Protein AF-A0A1H2QAL6-F1 (afdb_monomer)

Structure (mmCIF, N/CA/C/O backbone):
data_AF-A0A1H2QAL6-F1
#
_entry.id   AF-A0A1H2QAL6-F1
#
loop_
_atom_site.group_PDB
_atom_site.id
_atom_site.type_symbol
_atom_site.label_atom_id
_atom_site.label_alt_id
_atom_site.label_comp_id
_atom_site.label_asym_id
_atom_site.label_entity_id
_atom_site.label_seq_id
_atom_site.pdbx_PDB_ins_code
_atom_site.Cartn_x
_atom_site.Cartn_y
_atom_site.Cartn_z
_atom_site.occupancy
_atom_site.B_iso_or_equiv
_atom_site.auth_seq_id
_atom_site.auth_comp_id
_atom_site.auth_asym_id
_atom_site.auth_atom_id
_atom_site.pdbx_PDB_model_num
ATOM 1 N N . MET A 1 1 ? -30.210 -10.487 26.875 1.00 40.44 1 MET A N 1
ATOM 2 C CA . MET A 1 1 ? -30.160 -9.058 27.257 1.00 40.44 1 MET A CA 1
ATOM 3 C C . MET A 1 1 ? -29.416 -8.308 26.158 1.00 40.44 1 MET A C 1
ATOM 5 O O . MET A 1 1 ? -28.195 -8.375 26.104 1.00 40.44 1 MET A O 1
ATOM 9 N N . ILE A 1 2 ? -30.144 -7.718 25.206 1.00 55.41 2 ILE A N 1
ATOM 10 C CA . ILE A 1 2 ? -29.556 -6.981 24.077 1.00 55.41 2 ILE A CA 1
ATOM 11 C C . ILE A 1 2 ? -29.206 -5.595 24.618 1.00 55.41 2 ILE A C 1
ATOM 13 O O . ILE A 1 2 ? -30.092 -4.811 24.939 1.00 55.41 2 ILE A O 1
ATOM 17 N N . ARG A 1 3 ? -27.915 -5.341 24.849 1.00 65.50 3 ARG A N 1
ATOM 18 C CA . ARG A 1 3 ? -27.438 -4.048 25.342 1.00 65.50 3 ARG A CA 1
ATOM 19 C C . ARG A 1 3 ? -27.452 -3.080 24.162 1.00 65.50 3 ARG A C 1
ATOM 21 O O . ARG A 1 3 ? -26.609 -3.214 23.277 1.00 65.50 3 ARG A O 1
ATOM 28 N N . ASP A 1 4 ? -28.404 -2.149 24.150 1.00 63.59 4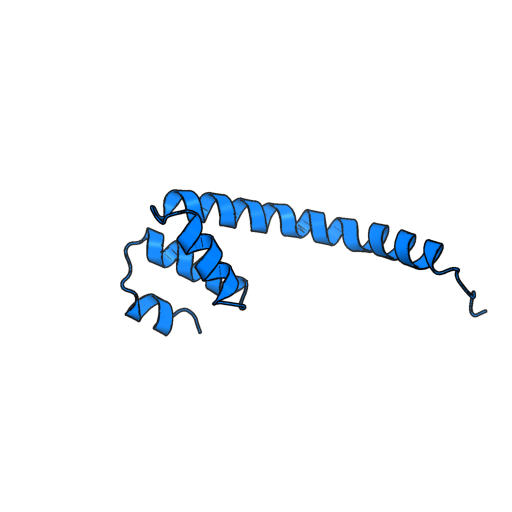 ASP A N 1
ATOM 29 C CA . ASP A 1 4 ? -28.425 -0.992 23.248 1.00 63.59 4 ASP A CA 1
ATOM 30 C C . ASP A 1 4 ? -27.185 -0.135 23.531 1.00 63.59 4 ASP A C 1
ATOM 32 O O . ASP A 1 4 ? -27.161 0.756 24.380 1.00 63.59 4 ASP A O 1
ATOM 36 N N . LYS A 1 5 ? -26.072 -0.530 22.912 1.00 64.19 5 LYS A N 1
ATOM 37 C CA . L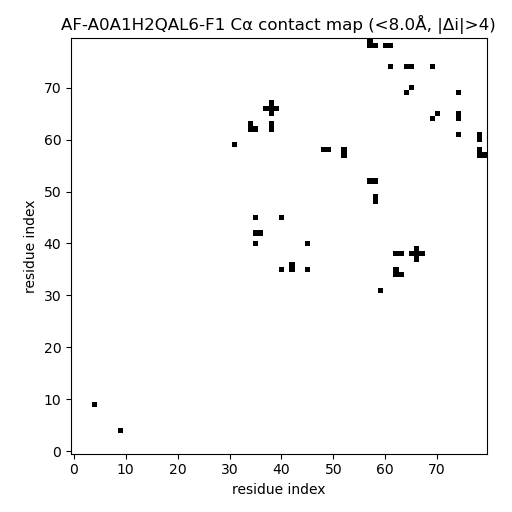YS A 1 5 ? -24.771 0.105 23.082 1.00 64.19 5 LYS A CA 1
ATOM 38 C C . LYS A 1 5 ? -24.750 1.360 22.222 1.00 64.19 5 LYS A C 1
ATOM 40 O O . LYS A 1 5 ? -24.971 1.289 21.011 1.00 64.19 5 LYS A O 1
ATOM 45 N N . ASN A 1 6 ? -24.456 2.488 22.861 1.00 81.38 6 ASN A N 1
ATOM 46 C CA . ASN A 1 6 ? -24.311 3.784 22.216 1.00 81.38 6 ASN A CA 1
ATOM 47 C C . ASN A 1 6 ? -23.267 3.690 21.082 1.00 81.38 6 ASN A C 1
ATOM 49 O O . ASN A 1 6 ? -22.293 2.943 21.193 1.00 81.38 6 ASN A O 1
ATOM 53 N N . ILE A 1 7 ? -23.441 4.441 19.989 1.00 82.56 7 ILE A N 1
ATOM 54 C CA . ILE A 1 7 ? -22.548 4.402 18.809 1.00 82.56 7 ILE A CA 1
ATOM 55 C C . ILE A 1 7 ? -21.078 4.605 19.214 1.00 82.56 7 ILE A C 1
ATOM 57 O O . ILE A 1 7 ? -20.187 3.941 18.684 1.00 82.56 7 ILE A O 1
ATOM 61 N N . LYS A 1 8 ? -20.830 5.457 20.218 1.00 80.50 8 LYS A N 1
ATOM 62 C CA . LYS A 1 8 ? -19.491 5.704 20.773 1.00 80.50 8 LYS A CA 1
ATOM 63 C C . LYS A 1 8 ? -18.834 4.438 21.333 1.00 80.50 8 LYS A C 1
ATOM 65 O O . LYS A 1 8 ? -17.643 4.226 21.114 1.00 80.50 8 LYS A O 1
ATOM 70 N N . ASP A 1 9 ? -19.603 3.580 21.999 1.00 85.19 9 ASP A N 1
ATOM 71 C CA . ASP A 1 9 ? -19.093 2.339 22.586 1.00 85.19 9 ASP A CA 1
ATOM 72 C C . ASP A 1 9 ? -18.774 1.299 21.512 1.00 85.19 9 ASP A C 1
ATOM 74 O O . ASP A 1 9 ? -17.765 0.607 21.617 1.00 85.19 9 ASP A O 1
ATOM 78 N N . LYS A 1 10 ? -19.582 1.230 20.444 1.00 81.00 10 LYS A N 1
ATOM 79 C CA . LYS A 1 10 ? -19.312 0.349 19.297 1.00 81.00 10 LYS A CA 1
ATOM 80 C C . LYS A 1 10 ? -18.044 0.753 18.548 1.00 81.00 10 LYS A C 1
ATOM 82 O O . LYS A 1 10 ? -17.253 -0.116 18.205 1.00 81.00 10 LYS A O 1
ATOM 87 N N . ILE A 1 11 ? -17.827 2.053 18.328 1.00 86.31 11 ILE A N 1
ATOM 88 C CA . ILE A 1 11 ? -16.607 2.554 17.675 1.00 86.31 11 ILE A CA 1
ATOM 89 C C . ILE A 1 11 ? -15.383 2.258 18.543 1.00 86.31 11 ILE A C 1
ATOM 91 O O . ILE A 1 11 ? -14.383 1.759 18.037 1.00 86.31 11 ILE A O 1
ATOM 95 N N . LYS A 1 12 ? -15.462 2.507 19.856 1.00 86.62 12 LYS A N 1
ATOM 96 C CA . LYS A 1 12 ? -14.357 2.220 20.781 1.00 86.62 12 LYS A CA 1
ATOM 97 C C . LYS A 1 12 ? -13.985 0.735 20.774 1.00 86.62 12 LYS A C 1
ATOM 99 O O . LYS A 1 12 ? -12.807 0.397 20.738 1.00 86.62 12 LYS A O 1
ATOM 104 N N . GLU A 1 13 ? -14.981 -0.142 20.776 1.00 85.81 13 GLU A N 1
ATOM 105 C CA . GLU A 1 13 ? -14.783 -1.591 20.737 1.00 85.81 13 GLU A CA 1
ATOM 106 C C . GLU A 1 13 ? -14.229 -2.050 19.379 1.00 85.81 13 GLU A C 1
ATOM 108 O O . GLU A 1 13 ? -13.272 -2.817 19.340 1.00 85.81 13 GLU A O 1
ATOM 113 N N . ALA A 1 14 ? -14.733 -1.495 18.272 1.00 83.38 14 ALA A N 1
ATOM 114 C CA . ALA A 1 14 ? -14.216 -1.752 16.929 1.00 83.38 14 ALA A CA 1
ATOM 115 C C . ALA A 1 14 ? -12.753 -1.311 16.760 1.00 83.38 14 ALA A C 1
ATOM 117 O O . ALA A 1 14 ? -11.973 -2.028 16.142 1.00 83.38 14 ALA A O 1
ATOM 118 N N . VAL A 1 15 ? -12.350 -0.177 17.342 1.00 87.50 15 VAL A N 1
ATOM 119 C CA . VAL A 1 15 ? -10.950 0.280 17.325 1.00 87.50 15 VAL A CA 1
ATOM 120 C C . VAL A 1 15 ? -10.057 -0.670 18.121 1.00 87.50 15 VAL A C 1
ATOM 122 O O . VAL A 1 15 ? -8.992 -1.043 17.641 1.00 87.50 15 VAL A O 1
ATOM 125 N N . ILE A 1 16 ? -10.491 -1.104 19.308 1.00 88.75 16 ILE A N 1
ATOM 126 C CA . ILE A 1 16 ? -9.721 -2.036 20.147 1.00 88.75 16 ILE A CA 1
ATOM 127 C C . ILE A 1 16 ? -9.552 -3.394 19.449 1.00 88.75 16 ILE A C 1
ATOM 129 O O . ILE A 1 16 ? -8.468 -3.970 19.494 1.00 88.75 16 ILE A O 1
ATOM 133 N N . ILE A 1 17 ? -10.595 -3.884 18.773 1.00 86.56 17 ILE A N 1
ATOM 134 C CA . ILE A 1 17 ? -10.558 -5.146 18.017 1.00 86.56 17 ILE A CA 1
ATOM 135 C C . ILE A 1 17 ? -9.751 -5.001 16.716 1.00 86.56 17 ILE A C 1
ATOM 137 O O . ILE A 1 17 ? -9.048 -5.927 16.324 1.00 86.56 17 ILE A O 1
ATOM 141 N N . GLY A 1 18 ? -9.824 -3.850 16.045 1.00 86.62 18 GLY A N 1
ATOM 142 C CA . GLY A 1 18 ? -9.115 -3.587 14.790 1.00 86.62 18 GLY A CA 1
ATOM 143 C C . GLY A 1 18 ? -7.625 -3.277 14.964 1.00 86.62 18 GLY A C 1
ATOM 144 O O . GLY A 1 18 ? -6.838 -3.532 14.055 1.00 86.62 18 GLY A O 1
ATOM 145 N N . LEU A 1 19 ? -7.210 -2.773 16.129 1.00 88.50 19 LEU A N 1
ATOM 146 C CA . LEU A 1 19 ? -5.817 -2.436 16.430 1.00 88.50 19 LEU A CA 1
ATOM 147 C C . LEU A 1 19 ? -4.819 -3.585 16.157 1.00 88.50 19 LEU A C 1
ATOM 149 O O . LEU A 1 19 ? -3.827 -3.335 15.470 1.00 88.50 19 LEU A O 1
ATOM 153 N N . PRO A 1 20 ? -5.049 -4.837 16.602 1.00 88.06 20 PRO A N 1
ATOM 154 C CA . PRO A 1 20 ? -4.153 -5.951 16.277 1.00 88.06 20 PRO A CA 1
ATOM 155 C C . PRO A 1 20 ? -4.066 -6.255 14.773 1.00 88.06 20 PRO A C 1
ATOM 157 O O . PRO A 1 20 ? -3.009 -6.669 14.303 1.00 88.06 20 PRO A O 1
ATOM 160 N N . ILE A 1 21 ? -5.124 -6.000 13.997 1.00 86.62 21 ILE A N 1
ATOM 161 C CA . ILE A 1 21 ? -5.114 -6.184 12.535 1.00 86.62 21 ILE A CA 1
ATOM 162 C C . ILE A 1 21 ? -4.190 -5.151 11.884 1.00 86.62 21 ILE A C 1
ATOM 164 O O . ILE A 1 21 ? -3.359 -5.500 11.049 1.00 86.62 21 ILE A O 1
ATOM 168 N N . VAL A 1 22 ? -4.285 -3.886 12.307 1.00 85.81 22 VAL A N 1
ATOM 169 C CA . VAL A 1 22 ? -3.410 -2.805 11.821 1.00 85.81 22 VAL A CA 1
ATOM 170 C C . VAL A 1 22 ? -1.946 -3.112 12.127 1.00 85.81 22 VAL A C 1
ATOM 172 O O . VAL A 1 22 ? -1.090 -2.955 11.259 1.00 85.81 22 VAL A O 1
ATOM 175 N N . ILE A 1 23 ? -1.659 -3.607 13.334 1.00 89.38 23 ILE A N 1
ATOM 176 C CA . ILE A 1 23 ? -0.307 -4.024 13.724 1.00 89.38 23 ILE A CA 1
ATOM 177 C C . ILE A 1 23 ? 0.192 -5.167 12.827 1.00 89.38 23 ILE A C 1
ATOM 179 O O . ILE A 1 23 ? 1.350 -5.149 12.425 1.00 89.38 23 ILE A O 1
ATOM 183 N N . GLY A 1 24 ? -0.669 -6.120 12.455 1.00 86.25 24 GLY A N 1
ATOM 184 C CA . GLY A 1 24 ? -0.323 -7.199 11.521 1.00 86.25 24 GLY A CA 1
ATOM 185 C C . GLY A 1 24 ? -0.069 -6.731 10.081 1.00 86.25 24 GLY A C 1
ATOM 186 O O . GLY A 1 24 ? 0.775 -7.301 9.393 1.00 86.25 24 GLY A O 1
ATOM 187 N N . TYR A 1 25 ? -0.745 -5.671 9.632 1.00 84.75 25 TYR A N 1
ATOM 188 C CA . TYR A 1 25 ? -0.571 -5.103 8.287 1.00 84.75 25 TYR A CA 1
ATOM 189 C C . TYR A 1 25 ? 0.58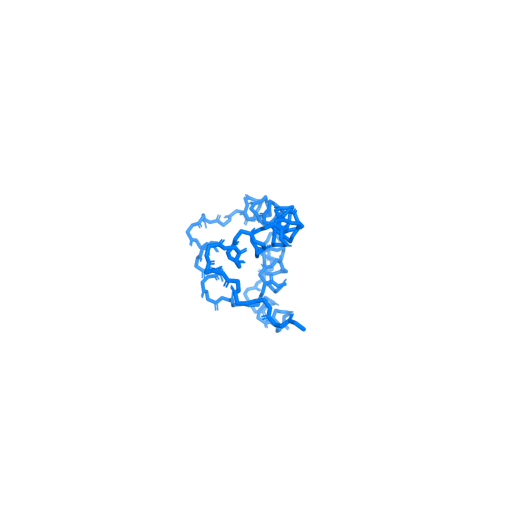7 -4.105 8.171 1.00 84.75 25 TYR A C 1
ATOM 191 O O . TYR A 1 25 ? 1.081 -3.862 7.069 1.00 84.75 25 TYR A O 1
ATOM 199 N N . PHE A 1 26 ? 1.056 -3.539 9.282 1.00 86.50 26 PHE A N 1
ATOM 200 C CA . PHE A 1 26 ? 2.159 -2.579 9.277 1.00 86.50 26 PHE A CA 1
ATOM 201 C C . PHE A 1 26 ? 3.469 -3.143 8.674 1.00 86.50 26 PHE A C 1
ATOM 203 O O . PHE A 1 26 ? 4.031 -2.4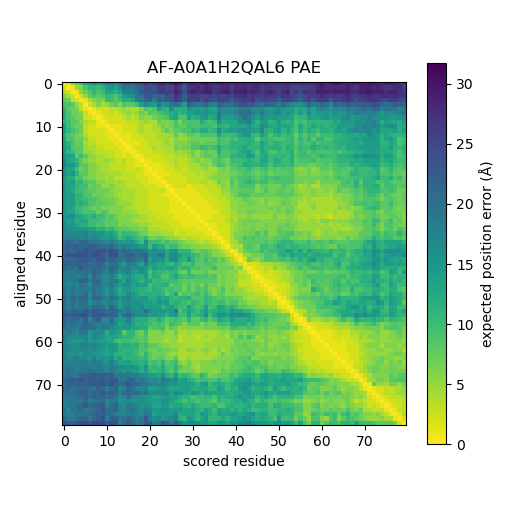91 7.790 1.00 86.50 26 PHE A O 1
ATOM 210 N N . PRO A 1 27 ? 3.941 -4.356 9.037 1.00 86.94 27 PRO A N 1
ATOM 211 C CA . PRO A 1 27 ? 5.114 -4.970 8.409 1.00 86.94 27 PRO A CA 1
ATOM 212 C C . PRO A 1 27 ? 4.939 -5.193 6.905 1.00 86.94 27 PRO A C 1
ATOM 214 O O . PRO A 1 27 ? 5.884 -5.011 6.143 1.00 86.94 27 PRO A O 1
ATOM 217 N N . ILE A 1 28 ? 3.725 -5.551 6.477 1.00 83.94 28 ILE A N 1
ATOM 218 C CA . ILE A 1 28 ? 3.381 -5.799 5.072 1.00 83.94 28 ILE A CA 1
ATOM 219 C C . ILE A 1 28 ? 3.524 -4.499 4.266 1.00 83.94 28 ILE A C 1
ATOM 221 O O . ILE A 1 28 ? 4.195 -4.475 3.235 1.00 83.94 28 ILE A O 1
ATOM 225 N N . ALA A 1 29 ? 2.982 -3.389 4.777 1.00 82.00 29 ALA A N 1
ATOM 226 C CA . ALA A 1 29 ? 3.137 -2.071 4.162 1.00 82.00 29 ALA A CA 1
ATOM 227 C C . ALA A 1 29 ? 4.605 -1.603 4.136 1.00 82.00 29 ALA A C 1
ATOM 229 O O . ALA A 1 29 ? 5.060 -1.014 3.154 1.00 82.00 29 ALA A O 1
ATOM 230 N N . MET A 1 30 ? 5.368 -1.892 5.194 1.00 83.94 30 MET A N 1
ATOM 231 C CA . MET A 1 30 ? 6.790 -1.551 5.269 1.00 83.94 30 MET A CA 1
ATOM 232 C C . MET A 1 30 ? 7.625 -2.339 4.250 1.00 83.94 30 MET A C 1
ATOM 234 O O . MET A 1 30 ? 8.469 -1.751 3.572 1.00 83.94 30 MET A O 1
ATOM 238 N N . ALA A 1 31 ? 7.360 -3.639 4.094 1.00 84.44 31 ALA A N 1
ATOM 239 C CA . ALA A 1 31 ? 7.995 -4.475 3.080 1.00 84.44 31 ALA A CA 1
ATOM 240 C C . ALA A 1 31 ?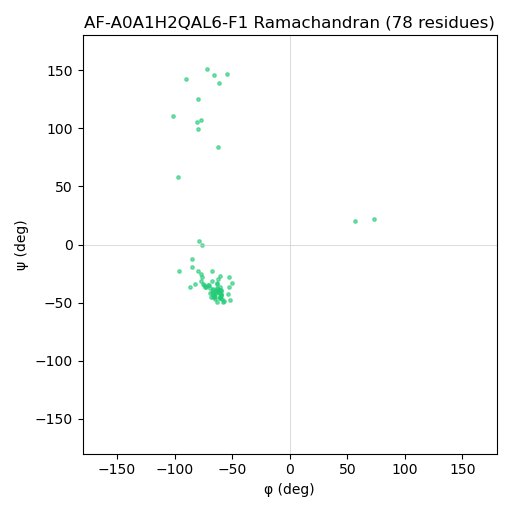 7.699 -3.953 1.667 1.00 84.44 31 ALA A C 1
ATOM 242 O O . ALA A 1 31 ? 8.626 -3.790 0.877 1.00 84.44 31 ALA A O 1
ATOM 243 N N . PHE A 1 32 ? 6.439 -3.602 1.380 1.00 79.62 32 PHE A N 1
ATOM 244 C CA . PHE A 1 32 ? 6.030 -3.019 0.098 1.00 79.62 32 PHE A CA 1
ATOM 245 C C . PHE A 1 32 ? 6.786 -1.724 -0.214 1.00 79.62 32 PHE A C 1
ATOM 247 O O . PHE A 1 32 ? 7.355 -1.564 -1.293 1.00 79.62 32 PHE A O 1
ATOM 254 N N . GLY A 1 33 ? 6.833 -0.806 0.757 1.00 78.06 33 GLY A N 1
ATOM 255 C CA . GLY A 1 33 ? 7.538 0.463 0.612 1.00 78.06 33 GLY A CA 1
ATOM 256 C C . GLY A 1 33 ? 9.032 0.268 0.351 1.00 78.06 33 GLY A C 1
ATOM 257 O O . GLY A 1 33 ? 9.593 0.925 -0.527 1.00 78.06 33 GLY A O 1
ATOM 258 N N . LEU A 1 34 ? 9.670 -0.672 1.053 1.00 80.25 34 LEU A N 1
ATOM 259 C CA . LEU A 1 34 ? 11.083 -0.989 0.852 1.00 80.25 34 LEU A CA 1
ATOM 260 C C . LEU A 1 34 ? 11.344 -1.618 -0.524 1.00 80.25 34 LEU A C 1
ATOM 262 O O . LEU A 1 34 ? 12.266 -1.191 -1.216 1.00 80.25 34 LEU A O 1
ATOM 266 N N . LEU A 1 35 ? 10.509 -2.576 -0.938 1.00 75.44 35 LEU A N 1
ATOM 267 C CA . LEU A 1 35 ? 10.553 -3.194 -2.266 1.00 75.44 35 LEU A CA 1
ATOM 268 C C . LEU A 1 35 ? 10.426 -2.134 -3.364 1.00 75.44 35 LEU A C 1
ATOM 270 O O . LEU A 1 35 ? 11.284 -2.064 -4.235 1.00 75.44 35 LEU A O 1
ATOM 274 N N . SER A 1 36 ? 9.449 -1.229 -3.265 1.00 72.06 36 SER A N 1
ATOM 275 C CA . SER A 1 36 ? 9.248 -0.163 -4.257 1.00 72.06 36 SER A CA 1
ATOM 276 C C . SER A 1 36 ? 10.438 0.790 -4.411 1.00 72.06 36 SER A C 1
ATOM 278 O O . SER A 1 36 ? 10.638 1.375 -5.471 1.00 72.06 36 SER A O 1
ATOM 280 N N . LYS A 1 37 ? 11.250 0.949 -3.359 1.00 68.75 37 LYS A N 1
ATOM 281 C CA . LYS A 1 37 ? 12.466 1.764 -3.407 1.00 68.75 37 LYS A CA 1
ATOM 282 C C . LYS A 1 37 ? 13.606 1.042 -4.134 1.00 68.75 37 LYS A C 1
ATOM 284 O O . LYS A 1 37 ? 14.441 1.697 -4.751 1.00 68.75 37 LYS A O 1
ATOM 289 N N . ASN A 1 38 ? 13.646 -0.287 -4.056 1.00 67.81 38 ASN A N 1
ATOM 290 C CA . ASN A 1 38 ? 14.681 -1.112 -4.681 1.00 67.81 38 ASN A CA 1
ATOM 291 C C . ASN A 1 38 ? 14.442 -1.330 -6.184 1.00 67.81 38 ASN A C 1
ATOM 293 O O . ASN A 1 38 ? 15.390 -1.574 -6.923 1.00 67.81 38 ASN A O 1
ATOM 297 N N . THR A 1 39 ? 13.202 -1.204 -6.661 1.00 66.88 39 THR A N 1
ATOM 298 C CA . THR A 1 39 ? 12.827 -1.500 -8.054 1.00 66.88 39 THR A CA 1
ATOM 299 C C . THR A 1 39 ? 13.190 -0.401 -9.058 1.00 66.88 39 THR A C 1
ATOM 301 O O . THR A 1 39 ? 12.912 -0.544 -10.242 1.00 66.88 39 THR A O 1
ATOM 304 N N . SER A 1 40 ? 13.854 0.684 -8.635 1.00 63.38 40 SER A N 1
ATOM 305 C CA . SER A 1 40 ? 14.242 1.818 -9.502 1.00 63.38 40 SER A CA 1
ATOM 306 C C . SER A 1 40 ? 13.064 2.488 -10.234 1.00 63.38 40 SER A C 1
ATOM 308 O O . SER A 1 40 ? 13.257 3.180 -11.232 1.00 63.38 40 SER A O 1
ATOM 310 N N . ILE A 1 41 ? 11.839 2.293 -9.740 1.00 64.62 41 ILE A N 1
ATOM 311 C CA . ILE A 1 41 ? 10.611 2.893 -10.264 1.00 64.62 41 ILE A CA 1
ATOM 312 C C . ILE A 1 41 ? 10.374 4.238 -9.560 1.00 64.62 41 ILE A C 1
ATOM 314 O O . ILE A 1 41 ? 10.619 4.381 -8.359 1.00 64.62 41 ILE A O 1
ATOM 318 N N . SER A 1 42 ? 9.875 5.244 -10.285 1.00 66.81 42 SER A N 1
ATOM 319 C CA . SER A 1 42 ? 9.472 6.513 -9.674 1.00 66.81 42 SER A CA 1
ATOM 320 C C . SER A 1 42 ? 8.347 6.283 -8.664 1.00 66.81 42 SER A C 1
ATOM 322 O O . SER A 1 42 ? 7.384 5.572 -8.942 1.00 66.81 42 SER A O 1
ATOM 324 N N . PHE A 1 43 ? 8.400 6.953 -7.509 1.00 64.31 43 PHE A N 1
ATOM 325 C CA . PHE A 1 43 ? 7.366 6.855 -6.468 1.00 64.31 43 PHE A CA 1
ATOM 326 C C . PHE A 1 43 ? 5.948 7.114 -7.014 1.00 64.31 43 PHE A C 1
ATOM 328 O O . PHE A 1 43 ? 4.967 6.579 -6.502 1.00 64.31 43 PHE A O 1
ATOM 335 N N . ARG A 1 44 ? 5.830 7.917 -8.082 1.00 64.50 44 ARG A N 1
ATOM 336 C CA . ARG A 1 44 ? 4.563 8.183 -8.779 1.00 64.50 44 ARG A CA 1
ATOM 337 C C . ARG A 1 44 ? 4.009 6.954 -9.500 1.00 64.50 44 ARG A C 1
ATOM 339 O O . ARG A 1 44 ? 2.809 6.718 -9.419 1.00 64.50 44 ARG A O 1
ATOM 346 N N . ASP A 1 45 ? 4.866 6.169 -10.139 1.00 66.38 45 ASP A N 1
ATOM 347 C CA . ASP A 1 45 ? 4.459 4.983 -10.895 1.00 66.38 45 ASP A CA 1
ATOM 348 C C . ASP A 1 45 ? 4.081 3.840 -9.944 1.00 66.38 45 ASP A C 1
ATOM 350 O O . ASP A 1 45 ? 3.096 3.150 -10.180 1.00 66.38 45 ASP A O 1
ATOM 354 N N . THR A 1 46 ? 4.766 3.713 -8.800 1.00 66.75 46 THR A N 1
ATOM 355 C CA . THR A 1 46 ? 4.363 2.803 -7.711 1.00 66.75 46 THR A CA 1
ATOM 356 C C . THR A 1 46 ? 2.970 3.145 -7.171 1.00 66.75 46 THR A C 1
ATOM 358 O O . THR A 1 46 ? 2.149 2.256 -6.964 1.00 66.75 46 THR A O 1
ATOM 361 N N . ASN A 1 47 ? 2.668 4.434 -6.969 1.00 67.62 47 ASN A N 1
ATOM 362 C CA . ASN A 1 47 ? 1.331 4.856 -6.536 1.00 67.62 47 ASN A CA 1
ATOM 363 C C . ASN A 1 47 ? 0.269 4.590 -7.615 1.00 67.62 47 ASN A C 1
ATOM 365 O O . ASN A 1 47 ? -0.836 4.169 -7.284 1.00 67.62 47 ASN A O 1
ATOM 369 N N . LEU A 1 48 ? 0.598 4.786 -8.899 1.00 67.75 48 LEU A N 1
ATOM 370 C CA . LEU A 1 48 ? -0.285 4.406 -10.006 1.00 67.75 48 LEU A CA 1
ATOM 371 C C . LEU A 1 48 ? -0.538 2.892 -10.041 1.00 67.75 48 LEU A C 1
ATOM 373 O O . LEU A 1 48 ? -1.675 2.477 -10.253 1.00 67.75 48 LEU A O 1
ATOM 377 N N . LEU A 1 49 ? 0.486 2.073 -9.786 1.00 67.81 49 LEU A N 1
ATOM 378 C CA . LEU A 1 49 ? 0.366 0.616 -9.742 1.00 67.81 49 LEU A CA 1
ATOM 379 C C . LEU A 1 49 ? -0.619 0.168 -8.652 1.00 67.81 49 LEU A C 1
ATOM 381 O O . LEU A 1 49 ? -1.504 -0.637 -8.931 1.00 67.81 49 LEU A O 1
ATOM 385 N N . SER A 1 50 ? -0.533 0.739 -7.445 1.00 66.19 50 SER A N 1
ATOM 386 C CA . SER A 1 50 ? -1.487 0.449 -6.362 1.00 66.19 50 SER A CA 1
ATOM 387 C C . SER A 1 50 ? -2.908 0.966 -6.624 1.00 66.19 50 SER A C 1
ATOM 389 O O . SER A 1 50 ? -3.849 0.451 -6.025 1.00 66.19 50 SER A O 1
ATOM 391 N N . LEU A 1 51 ? -3.087 1.970 -7.493 1.00 64.50 51 LEU A N 1
ATOM 392 C CA . LEU A 1 51 ? -4.409 2.474 -7.896 1.00 64.50 51 LEU A CA 1
ATOM 393 C C . LEU A 1 51 ? -5.059 1.626 -8.998 1.00 64.50 51 LEU A C 1
ATOM 395 O O . LEU A 1 51 ? -6.281 1.506 -9.029 1.00 64.50 51 LEU A O 1
ATOM 399 N N . ILE A 1 52 ? -4.256 1.067 -9.906 1.00 63.84 52 ILE A N 1
ATOM 400 C CA . ILE A 1 52 ? -4.732 0.285 -11.057 1.00 63.84 52 ILE A CA 1
ATOM 401 C C . ILE A 1 52 ? -4.937 -1.189 -10.681 1.00 63.84 52 ILE A C 1
ATOM 403 O O . ILE A 1 52 ? -5.890 -1.815 -11.140 1.00 63.84 52 ILE A O 1
ATOM 407 N N . VAL A 1 53 ? -4.076 -1.749 -9.827 1.00 65.88 53 VAL A N 1
ATOM 408 C CA . VAL A 1 53 ? -4.145 -3.152 -9.402 1.00 65.88 53 VAL A CA 1
ATOM 409 C C . VAL A 1 53 ? -4.771 -3.214 -8.015 1.00 65.88 53 VAL A C 1
ATOM 411 O O . VAL A 1 53 ? -4.151 -2.803 -7.052 1.00 65.88 53 VAL A O 1
ATOM 414 N N . TYR A 1 54 ? -5.987 -3.740 -7.872 1.00 61.41 54 TYR A N 1
ATOM 415 C CA . TYR A 1 54 ? -6.656 -3.864 -6.562 1.00 61.41 54 TYR A CA 1
ATOM 416 C C . TYR A 1 54 ? -6.252 -5.138 -5.786 1.00 61.41 54 TYR A C 1
ATOM 418 O O . TYR A 1 54 ? -6.525 -5.275 -4.593 1.00 61.41 54 TYR A O 1
ATOM 426 N N . ALA A 1 55 ? -5.576 -6.082 -6.449 1.00 64.62 55 ALA A N 1
ATOM 427 C CA . ALA A 1 55 ? -5.154 -7.349 -5.863 1.00 64.62 55 ALA A CA 1
ATOM 428 C C . ALA A 1 55 ? -3.875 -7.167 -5.023 1.00 64.62 55 ALA A C 1
ATOM 430 O O . ALA A 1 55 ? -2.761 -7.104 -5.534 1.00 64.62 55 ALA A O 1
ATOM 431 N N . GLY A 1 56 ? -4.041 -7.072 -3.700 1.00 67.69 56 GLY A N 1
ATOM 432 C CA . GLY A 1 56 ? -2.949 -6.766 -2.769 1.00 67.69 56 GLY A CA 1
ATOM 433 C C . GLY A 1 56 ? -1.730 -7.688 -2.896 1.00 67.69 56 GLY A C 1
ATOM 434 O O . GLY A 1 56 ? -0.613 -7.193 -2.904 1.00 67.69 56 GLY A O 1
ATOM 435 N N . ALA A 1 57 ? -1.917 -9.004 -3.050 1.00 69.06 57 ALA A N 1
ATOM 436 C CA . ALA A 1 57 ? -0.806 -9.956 -3.192 1.00 69.06 57 ALA A CA 1
ATOM 437 C C . ALA A 1 57 ? -0.062 -9.821 -4.532 1.00 69.06 57 ALA A C 1
ATOM 439 O O . ALA A 1 57 ? 1.160 -9.966 -4.588 1.00 69.06 57 ALA A O 1
ATOM 440 N N . SER A 1 58 ? -0.786 -9.500 -5.601 1.00 72.25 58 SER A N 1
ATOM 441 C CA . SER A 1 58 ? -0.223 -9.421 -6.943 1.00 72.25 58 SER A CA 1
ATOM 442 C C . SER A 1 58 ? 0.605 -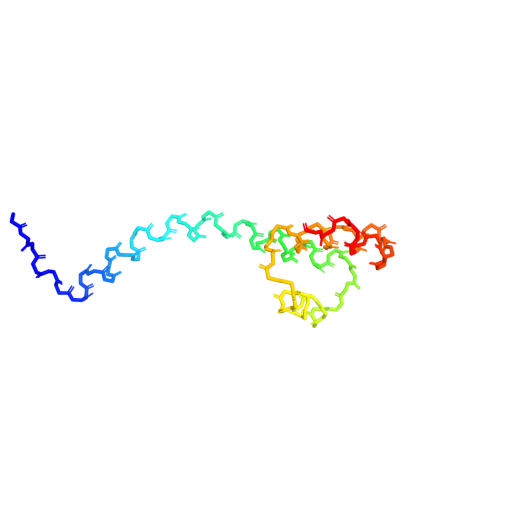8.138 -7.135 1.00 72.25 58 SER A C 1
ATOM 444 O O . SER A 1 58 ? 1.629 -8.170 -7.812 1.00 72.25 58 SER A O 1
ATOM 446 N N . GLN A 1 59 ? 0.297 -7.053 -6.405 1.00 73.81 59 GLN A N 1
ATOM 447 C CA . GLN A 1 59 ? 1.144 -5.849 -6.343 1.00 73.81 59 GLN A CA 1
ATOM 448 C C . GLN A 1 59 ? 2.563 -6.131 -5.811 1.00 73.81 59 GLN A C 1
ATOM 450 O O . GLN A 1 59 ? 3.531 -5.570 -6.325 1.00 73.81 59 GLN A O 1
ATOM 455 N N . PHE A 1 60 ? 2.707 -6.995 -4.796 1.00 75.88 60 PHE A N 1
ATOM 456 C CA . PHE A 1 60 ? 4.029 -7.376 -4.276 1.00 75.88 60 PHE A CA 1
ATOM 457 C C . PHE A 1 60 ? 4.831 -8.152 -5.315 1.00 75.88 60 PHE A C 1
ATOM 459 O O . PHE A 1 60 ? 6.008 -7.869 -5.519 1.00 75.88 60 PHE A O 1
ATOM 466 N N . MET A 1 61 ? 4.180 -9.098 -5.993 1.00 75.69 61 MET A N 1
ATOM 467 C CA . MET A 1 61 ? 4.825 -9.926 -7.007 1.00 75.69 61 MET A CA 1
ATOM 468 C C . MET A 1 61 ? 5.197 -9.115 -8.253 1.00 75.69 61 MET A C 1
ATOM 470 O O . MET A 1 61 ? 6.276 -9.298 -8.810 1.00 75.69 61 MET A O 1
ATOM 474 N N . ALA A 1 62 ? 4.350 -8.159 -8.644 1.00 75.12 62 ALA A N 1
ATOM 475 C CA . ALA A 1 62 ? 4.643 -7.210 -9.708 1.00 75.12 62 ALA A CA 1
ATOM 476 C C . ALA A 1 62 ? 5.874 -6.354 -9.382 1.00 75.12 62 ALA A C 1
ATOM 478 O O . ALA A 1 62 ? 6.752 -6.222 -10.229 1.00 75.12 62 ALA A O 1
ATOM 479 N N . LEU A 1 63 ? 5.983 -5.810 -8.162 1.00 75.31 63 LEU A N 1
ATOM 480 C CA . LEU A 1 63 ? 7.176 -5.059 -7.758 1.00 75.31 63 LEU A CA 1
ATOM 481 C C . LEU A 1 63 ? 8.437 -5.926 -7.803 1.00 75.31 63 LEU A C 1
ATOM 483 O O . LEU A 1 63 ? 9.441 -5.488 -8.355 1.00 75.31 63 LEU A O 1
ATOM 487 N N . ASP A 1 64 ? 8.387 -7.149 -7.279 1.00 76.69 64 ASP A N 1
ATOM 488 C CA . ASP A 1 64 ? 9.540 -8.056 -7.271 1.00 76.69 64 ASP A CA 1
ATOM 489 C C . ASP A 1 64 ? 10.003 -8.402 -8.702 1.00 76.69 64 ASP A C 1
ATOM 491 O O . ASP A 1 64 ? 11.189 -8.324 -9.027 1.00 76.69 64 ASP A O 1
ATOM 495 N N . LEU A 1 65 ? 9.052 -8.651 -9.612 1.00 76.12 65 LEU A N 1
ATOM 496 C CA . LEU A 1 65 ? 9.314 -8.873 -11.038 1.00 76.12 65 LEU A CA 1
ATOM 497 C C . LEU A 1 65 ? 9.905 -7.640 -11.732 1.00 76.12 65 LEU A C 1
ATOM 499 O O . LEU A 1 65 ? 10.829 -7.780 -12.535 1.00 76.12 65 LEU A O 1
ATOM 503 N N . ILE A 1 66 ? 9.418 -6.434 -11.423 1.00 75.31 66 ILE A N 1
ATOM 504 C CA . ILE A 1 66 ? 9.992 -5.203 -11.985 1.00 75.31 66 ILE A CA 1
ATOM 505 C C . ILE A 1 66 ? 11.418 -4.990 -11.459 1.00 75.31 66 ILE A C 1
ATOM 507 O O . ILE A 1 66 ? 12.303 -4.625 -12.231 1.00 75.31 66 ILE A O 1
ATOM 511 N N . GLY A 1 67 ? 11.678 -5.283 -10.181 1.00 72.50 67 GLY A N 1
ATOM 512 C CA . GLY A 1 67 ? 13.023 -5.239 -9.596 1.00 72.50 67 GLY A CA 1
ATOM 513 C C . GLY A 1 67 ? 13.990 -6.242 -10.224 1.00 72.50 67 GLY A C 1
ATOM 514 O O . GLY A 1 67 ? 15.169 -5.938 -10.387 1.00 72.50 67 GLY A O 1
ATOM 515 N N . ALA A 1 68 ? 13.483 -7.400 -10.647 1.00 76.06 68 ALA A N 1
ATOM 516 C CA . ALA A 1 68 ? 14.231 -8.402 -11.399 1.00 76.06 68 ALA A CA 1
ATOM 517 C C . ALA A 1 68 ? 14.435 -8.042 -12.889 1.00 76.06 68 ALA A C 1
ATOM 519 O O . ALA A 1 68 ? 15.061 -8.808 -13.623 1.00 76.06 68 ALA A O 1
ATOM 520 N N . GLY A 1 69 ? 13.918 -6.899 -13.357 1.00 70.19 69 GLY A N 1
ATOM 521 C CA . GLY A 1 69 ? 14.018 -6.468 -14.754 1.00 70.19 69 GLY A CA 1
ATOM 522 C C . GLY A 1 69 ? 13.119 -7.253 -15.714 1.00 70.19 69 GLY A C 1
ATOM 523 O O . GLY A 1 69 ? 13.395 -7.303 -16.914 1.00 70.19 69 GLY A O 1
ATOM 524 N N . ALA A 1 70 ? 12.057 -7.891 -15.210 1.00 71.75 70 ALA A N 1
ATOM 525 C CA . ALA A 1 70 ? 11.112 -8.624 -16.041 1.00 71.75 70 ALA A CA 1
ATOM 526 C C . ALA A 1 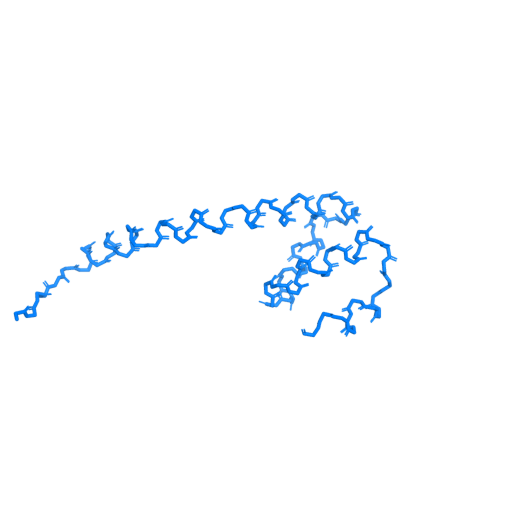70 ? 10.342 -7.679 -16.979 1.00 71.75 70 ALA A C 1
ATOM 528 O O . ALA A 1 70 ? 10.009 -6.543 -16.642 1.00 71.75 70 ALA A O 1
ATOM 529 N N . THR A 1 71 ? 10.030 -8.162 -18.180 1.00 71.81 71 THR A N 1
ATOM 530 C CA . THR A 1 71 ? 9.240 -7.413 -19.163 1.00 71.81 71 THR A CA 1
ATOM 531 C C . THR A 1 71 ? 7.771 -7.331 -18.743 1.00 71.81 71 THR A C 1
ATOM 533 O O . THR A 1 71 ? 7.238 -8.254 -18.131 1.00 71.81 71 THR A O 1
ATOM 536 N N . TRP A 1 72 ? 7.082 -6.260 -19.152 1.00 65.81 72 TRP A N 1
ATOM 537 C CA . TRP A 1 72 ? 5.654 -6.029 -18.875 1.00 65.81 72 TRP A CA 1
ATOM 538 C C . TRP A 1 72 ? 4.747 -7.223 -19.216 1.00 65.81 72 TRP A C 1
ATOM 540 O O . TRP A 1 72 ? 3.786 -7.489 -18.500 1.00 65.81 72 TRP A O 1
ATOM 550 N N . ALA A 1 73 ? 5.086 -7.986 -20.260 1.00 66.38 73 ALA A N 1
ATOM 551 C CA . ALA A 1 73 ? 4.372 -9.204 -20.639 1.00 66.38 73 ALA A CA 1
ATOM 552 C C . ALA A 1 73 ? 4.440 -10.308 -19.565 1.00 66.38 73 ALA A C 1
ATOM 554 O O . ALA A 1 73 ? 3.442 -10.982 -19.328 1.00 66.38 73 ALA A O 1
ATOM 555 N N . ASN A 1 74 ? 5.577 -10.464 -18.877 1.00 66.25 74 ASN A N 1
ATOM 556 C CA . ASN A 1 74 ? 5.715 -11.436 -17.788 1.00 66.25 74 ASN A CA 1
ATOM 557 C C . ASN A 1 74 ? 4.927 -11.008 -16.552 1.00 66.25 74 ASN A C 1
ATOM 559 O O . ASN A 1 74 ? 4.375 -11.856 -15.864 1.00 66.25 74 ASN A O 1
ATOM 563 N N . ILE A 1 75 ? 4.847 -9.706 -16.279 1.00 70.44 75 ILE A N 1
ATOM 564 C CA . ILE A 1 75 ? 4.063 -9.204 -15.149 1.00 70.44 75 ILE A CA 1
ATOM 565 C C . ILE A 1 75 ? 2.594 -9.556 -15.371 1.00 70.44 75 ILE A C 1
ATOM 567 O O . ILE A 1 75 ? 2.008 -10.189 -14.513 1.00 70.44 75 ILE A O 1
ATOM 571 N N . ILE A 1 76 ? 2.026 -9.265 -16.542 1.00 69.75 76 ILE A N 1
ATOM 572 C CA . ILE A 1 76 ? 0.612 -9.556 -16.840 1.00 69.75 76 ILE A CA 1
ATOM 573 C C . ILE A 1 76 ? 0.309 -11.064 -16.810 1.00 69.75 76 ILE A C 1
ATOM 575 O O . ILE A 1 76 ? -0.775 -11.455 -16.402 1.00 69.75 76 ILE A O 1
ATOM 579 N N . LEU A 1 77 ? 1.257 -11.912 -17.221 1.00 70.06 77 LEU A N 1
ATOM 580 C CA . LEU A 1 77 ? 1.059 -13.364 -17.270 1.00 70.06 77 LEU A CA 1
ATOM 581 C C . LEU A 1 77 ? 1.113 -14.037 -15.887 1.00 70.06 77 LEU A C 1
ATOM 583 O O . LEU A 1 77 ? 0.452 -15.046 -15.670 1.00 70.06 77 LEU A O 1
ATOM 587 N N . TYR A 1 78 ? 1.950 -13.526 -14.980 1.00 67.69 78 TYR A N 1
ATOM 588 C CA . TYR A 1 78 ? 2.133 -14.099 -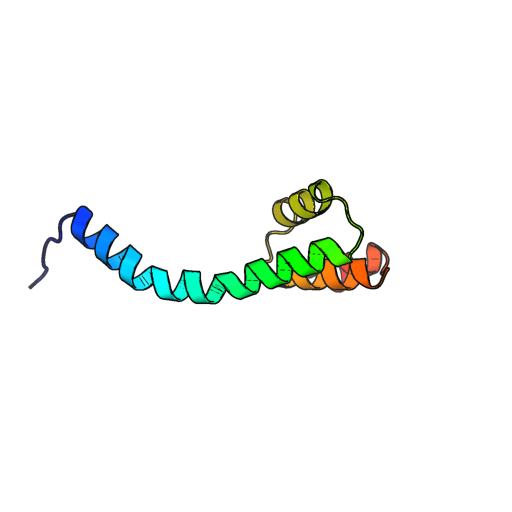13.640 1.00 67.69 78 TYR A CA 1
ATOM 589 C C . TYR A 1 78 ? 1.277 -13.400 -12.575 1.00 67.69 78 TYR A C 1
ATOM 591 O O . TYR A 1 78 ? 1.011 -13.982 -11.530 1.00 67.69 78 TYR A O 1
ATOM 599 N N . CYS A 1 79 ? 0.864 -12.159 -12.824 1.00 63.78 79 CYS A N 1
ATOM 600 C CA . CYS A 1 79 ? 0.068 -11.316 -11.937 1.00 63.78 79 CYS A CA 1
ATOM 601 C C . CYS A 1 79 ? -1.420 -11.401 -12.334 1.00 63.78 79 CYS A C 1
ATOM 603 O O . CYS A 1 79 ? -2.014 -10.382 -12.684 1.00 63.78 79 CYS A O 1
ATOM 605 N N . ASP A 1 80 ? -1.982 -12.613 -12.322 1.00 59.19 80 ASP A N 1
ATOM 606 C CA . ASP A 1 80 ? -3.432 -12.887 -12.420 1.00 59.19 80 ASP A CA 1
ATOM 607 C C . ASP A 1 80 ? -4.034 -12.988 -11.002 1.00 59.19 80 ASP A C 1
ATOM 609 O O . ASP A 1 80 ? -3.365 -13.585 -10.119 1.00 59.19 80 ASP A O 1
#

Sequence (80 aa):
MIRDKNIKDKIKEAVIIGLPIVIGYFPIAMAFGLLSKNTSISFRDTNLLSLIVYAGASQFMALDLIGAGATWANIILYCD

pLDDT: mean 73.98, std 9.62, range [40.44, 89.38]

Organism: NCBI:txid1123352

Secondary structure (DSSP, 8-state):
------HHHHHHHHHHHHHHHHHHHHHHHHHHHHHHHHTT--HHHHHHHHHH---HHHHHHHHHHHHTT--HHHHHHH--

Radius of gyration: 18.51 Å; Cα contacts (8 Å, |Δi|>4): 32; chains: 1; bounding box: 45×22×48 Å

Foldseek 3Di:
DPPPDDPVRVVVVVCVVCVVVVVVCPVVVVLLVVLQVLLPDPPVVLVVLCVVDVPSVLSSVLSVCSSVVHDPVVSVVVSD

Solvent-accessible surface area (backbone atoms only — no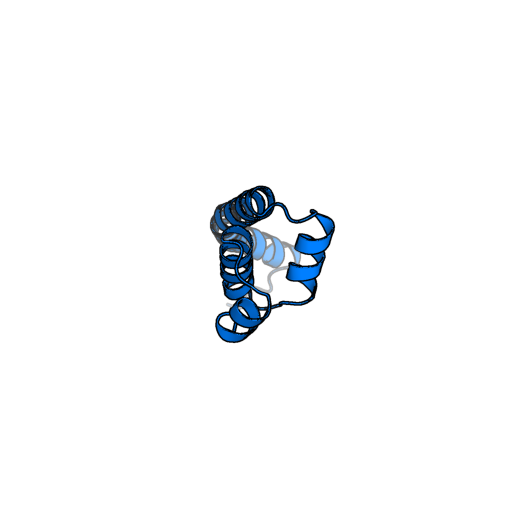t comparable to full-atom values): 4781 Å² total; per-residue (Å²): 134,88,77,90,68,53,72,69,57,54,52,54,49,49,50,64,66,43,47,64,55,54,62,65,44,46,61,56,53,51,52,50,56,54,50,48,67,68,34,77,53,56,74,68,57,56,53,49,48,62,71,74,46,83,52,72,72,42,54,55,53,42,46,53,39,46,49,72,68,52,54,70,70,57,40,62,72,72,50,117

Mean predicted aligned error: 10.41 Å

InterPro domains:
  IPR011606 Branched-chain amino acid transport, permease [PTHR34979] (6-77)
  IPR061300 AzlC-like, N-terminal domain [PF03591] (20-77)